Protein AF-A0A832B523-F1 (afdb_monomer_lite)

Foldseek 3Di:
DKDWAAAPPPRDIDICDPVNVVVCVVVVNPDDDNHDPVVVVVVVVVVVCVVPPNPDPPCPPQDWDWDAQPPPRDIDTDSDHDPVPDGDHHPVVVVVCVVPPDDDPVNPPPPVNDPPCVPDDPVVSVVVVVVVVVVCVVVVPDDPDDPPPPDDDDPDDDDDD

Secondary structure (DSSP, 8-state):
--EEEE-TTT--EEEE-HHHHHHHHHTT--SPPSS-HHHHHHHHHHHHHHHS--BTB----PPPEEEE-TTT--EEEESS---SSS----HHHHHHHHHHS-S-TTS-S-GGGS--TTTS-HHHHHHHHHHHHHHHHHTT------S----S---------

Structure (mmCIF, N/CA/C/O backbone):
data_AF-A0A832B523-F1
#
_entry.id   AF-A0A832B523-F1
#
loop_
_atom_site.group_PDB
_atom_site.id
_atom_site.type_symbol
_atom_site.label_atom_id
_atom_site.label_alt_id
_atom_site.label_comp_id
_atom_site.label_asym_id
_atom_site.label_entity_id
_atom_site.label_seq_id
_atom_site.pdbx_PDB_ins_code
_atom_site.Cartn_x
_atom_site.Cartn_y
_atom_site.Cartn_z
_atom_site.occupancy
_atom_site.B_iso_or_equiv
_atom_site.auth_seq_id
_atom_site.auth_comp_id
_atom_site.auth_asym_id
_atom_site.auth_atom_id
_atom_site.pdbx_PDB_model_num
ATOM 1 N N . MET A 1 1 ? -10.173 16.432 22.951 1.00 85.62 1 MET A N 1
ATOM 2 C CA . MET A 1 1 ? -11.117 15.546 23.670 1.00 85.62 1 MET A CA 1
ATOM 3 C C . MET A 1 1 ? -11.158 14.181 23.018 1.00 85.62 1 MET A C 1
ATOM 5 O O . MET A 1 1 ? -11.279 14.093 21.795 1.00 85.62 1 MET A O 1
ATOM 9 N N . ASP A 1 2 ? -11.059 13.139 23.835 1.00 92.38 2 ASP A N 1
ATOM 10 C CA . ASP A 1 2 ? -11.104 11.748 23.390 1.00 92.38 2 ASP A CA 1
ATOM 11 C C . ASP A 1 2 ? -12.523 11.351 22.975 1.00 92.38 2 ASP A C 1
ATOM 13 O O . ASP A 1 2 ? -13.509 11.835 23.534 1.00 92.38 2 ASP A O 1
ATOM 17 N N . LYS A 1 3 ? -12.632 10.479 21.971 1.00 92.81 3 LYS A N 1
ATOM 18 C CA . LYS A 1 3 ? -13.919 9.989 21.464 1.00 92.81 3 LYS A CA 1
ATOM 19 C C . LYS A 1 3 ? -13.994 8.482 21.620 1.00 92.81 3 LYS A C 1
ATOM 21 O O . LYS A 1 3 ? -13.104 7.774 21.165 1.00 92.81 3 LYS A O 1
ATOM 26 N N . THR A 1 4 ? -15.073 7.971 22.195 1.00 95.19 4 THR A N 1
ATOM 27 C CA . THR A 1 4 ? -15.314 6.525 22.249 1.00 95.19 4 THR A CA 1
ATOM 28 C C . THR A 1 4 ? -16.068 6.089 20.997 1.00 95.19 4 THR A C 1
ATOM 30 O O . THR A 1 4 ? -17.121 6.638 20.680 1.00 95.19 4 THR A O 1
ATOM 33 N N . LEU A 1 5 ? -15.525 5.111 20.273 1.00 95.44 5 LEU A N 1
ATOM 34 C CA . LEU A 1 5 ? -16.089 4.561 19.040 1.00 95.44 5 LEU A CA 1
ATOM 35 C C . LEU A 1 5 ? -16.388 3.070 19.205 1.00 95.44 5 LEU A C 1
ATOM 37 O O . LEU A 1 5 ? -15.78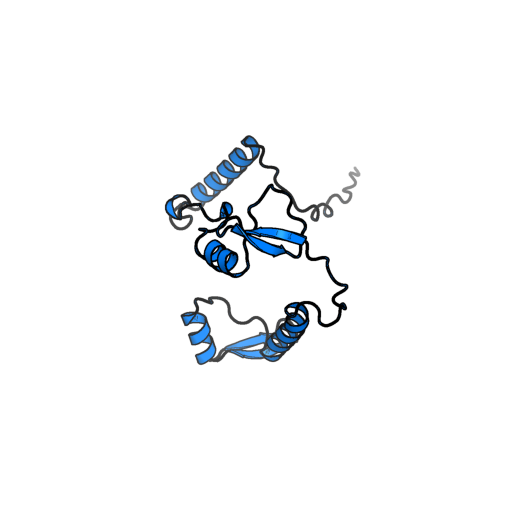4 2.390 20.032 1.00 95.44 5 LEU A O 1
ATOM 41 N N . VAL A 1 6 ? -17.296 2.547 18.382 1.00 96.81 6 VAL A N 1
ATOM 42 C CA . VAL A 1 6 ? -17.662 1.125 18.368 1.00 96.81 6 VAL A CA 1
ATOM 43 C C . VAL A 1 6 ? -17.002 0.438 17.177 1.00 96.81 6 VAL A C 1
ATOM 45 O O . VAL A 1 6 ? -17.082 0.907 16.040 1.00 96.81 6 VAL A O 1
ATOM 48 N N . CYS A 1 7 ? -16.328 -0.683 17.426 1.00 96.94 7 CYS A N 1
ATOM 49 C CA . CYS A 1 7 ? -15.705 -1.470 16.370 1.00 96.94 7 CYS A CA 1
ATOM 50 C C . CYS A 1 7 ? -16.768 -2.129 15.486 1.00 96.94 7 CYS A C 1
ATOM 52 O O . CYS A 1 7 ? -17.564 -2.931 15.967 1.00 96.94 7 CYS A O 1
ATOM 54 N N . ARG A 1 8 ? -16.708 -1.897 14.170 1.00 96.38 8 ARG A N 1
ATOM 55 C CA . ARG A 1 8 ? -17.629 -2.522 13.204 1.00 96.38 8 ARG A CA 1
ATOM 56 C C . ARG A 1 8 ? -17.499 -4.051 13.105 1.00 96.38 8 ARG A C 1
ATOM 58 O O . ARG A 1 8 ? -18.373 -4.694 12.543 1.00 96.38 8 ARG A O 1
ATOM 65 N N . GLU A 1 9 ? -16.397 -4.628 13.578 1.00 93.62 9 GLU A N 1
ATOM 66 C CA . GLU A 1 9 ? -16.105 -6.057 13.400 1.00 93.62 9 GLU A CA 1
ATOM 67 C C . GLU A 1 9 ? -16.363 -6.893 14.657 1.00 93.62 9 GLU A C 1
ATOM 69 O O . GLU A 1 9 ? -16.932 -7.970 14.551 1.00 93.62 9 GLU A O 1
ATOM 74 N N . CYS A 1 10 ? -15.987 -6.404 15.841 1.00 95.81 10 CYS A N 1
ATOM 75 C CA . CYS A 1 10 ? -16.195 -7.130 17.099 1.00 95.81 10 CYS A CA 1
ATOM 76 C C . CYS A 1 10 ? -17.206 -6.472 18.047 1.00 95.81 10 CYS A C 1
ATOM 78 O O . CYS A 1 10 ? -17.419 -6.984 19.139 1.00 95.81 10 CYS A O 1
ATOM 80 N N . GLY A 1 11 ? -17.773 -5.313 17.692 1.00 95.00 11 GLY A N 1
ATOM 81 C CA . GLY A 1 11 ? -18.723 -4.581 18.538 1.00 95.00 11 GLY A CA 1
ATOM 82 C C . GLY A 1 11 ? -18.124 -3.948 19.800 1.00 95.00 11 GLY A C 1
ATOM 83 O O . GLY A 1 11 ? -18.810 -3.197 20.483 1.00 95.00 11 GLY A O 1
ATOM 84 N N . ALA A 1 12 ? -16.848 -4.198 20.114 1.00 95.31 12 ALA A N 1
ATOM 85 C CA . ALA A 1 12 ? -16.200 -3.616 21.284 1.00 95.31 12 ALA A CA 1
ATOM 86 C C . ALA A 1 12 ? -16.038 -2.096 21.139 1.00 95.31 12 ALA A C 1
ATOM 88 O O . ALA A 1 12 ? -15.658 -1.598 20.070 1.00 95.31 12 ALA A O 1
ATOM 89 N N . SER A 1 13 ? -16.265 -1.372 22.233 1.00 95.81 13 SER A N 1
ATOM 90 C CA . SER A 1 13 ? -15.919 0.040 22.336 1.00 95.81 13 SER A CA 1
ATOM 91 C C . SER A 1 13 ? -14.401 0.213 22.431 1.00 95.81 13 SER A C 1
ATOM 93 O O . SER A 1 13 ? -13.686 -0.600 23.022 1.00 95.81 13 SER A O 1
ATOM 95 N N . PHE A 1 14 ? -13.881 1.261 21.804 1.00 95.88 14 PHE A N 1
ATOM 96 C CA . PHE A 1 14 ? -12.476 1.640 21.893 1.00 95.88 14 PHE A CA 1
ATOM 97 C C . PHE A 1 14 ? -12.339 3.162 21.883 1.00 95.88 14 PHE A C 1
ATOM 99 O O . PHE A 1 14 ? -13.196 3.872 21.358 1.00 95.88 14 PHE A O 1
ATOM 106 N N . VAL A 1 15 ? -11.258 3.658 22.479 1.00 96.31 15 VAL A N 1
ATOM 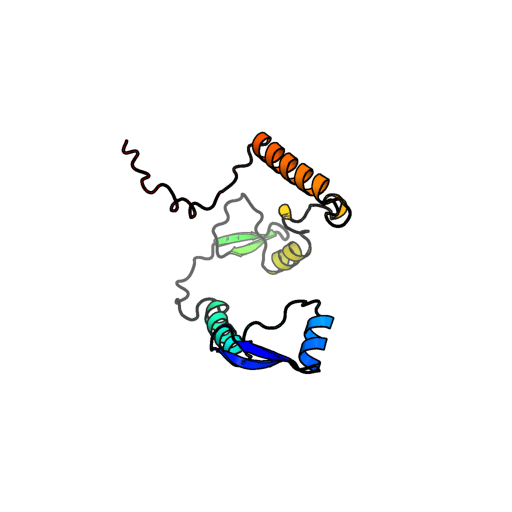107 C CA . VAL A 1 15 ? -10.997 5.094 22.599 1.00 96.31 15 VAL A CA 1
ATOM 108 C C . VAL A 1 15 ? -10.183 5.560 21.398 1.00 96.31 15 VAL A C 1
ATOM 110 O O . VAL A 1 15 ? -9.163 4.960 21.072 1.00 96.31 15 VAL A O 1
ATOM 113 N N . PHE A 1 16 ? -10.654 6.621 20.753 1.00 95.50 16 PHE A N 1
ATOM 114 C CA . PHE A 1 16 ? -9.948 7.400 19.747 1.00 95.50 16 PHE A CA 1
ATOM 115 C C . PHE A 1 16 ? -9.418 8.662 20.427 1.00 95.50 16 PHE A C 1
ATOM 117 O O . PHE A 1 16 ? -10.147 9.646 20.617 1.00 95.50 16 PHE A O 1
ATOM 124 N N . THR A 1 17 ? -8.168 8.586 20.877 1.00 96.38 17 THR A N 1
ATOM 125 C CA . THR A 1 17 ? -7.574 9.625 21.726 1.00 96.38 17 THR A CA 1
ATOM 126 C C . THR A 1 17 ? -7.332 10.913 20.946 1.00 96.38 17 THR A C 1
ATOM 128 O O . THR A 1 17 ? -7.304 10.926 19.712 1.00 96.38 17 THR A O 1
ATOM 131 N N . GLN A 1 18 ? -7.145 12.023 21.652 1.00 94.38 18 GLN A N 1
ATOM 132 C CA . GLN A 1 18 ? -6.805 13.303 21.043 1.00 94.38 18 GLN A CA 1
ATOM 133 C C . GLN A 1 18 ? -5.516 13.219 20.206 1.00 94.38 18 GLN A C 1
ATOM 135 O O . GLN A 1 18 ? -5.499 13.711 19.081 1.00 94.38 18 GLN A O 1
ATOM 140 N N . GLY A 1 19 ? -4.484 12.519 20.689 1.00 94.00 19 GLY A N 1
ATOM 141 C CA . GLY A 1 19 ? -3.246 12.327 19.925 1.00 94.00 19 GLY A CA 1
ATOM 142 C C . GLY A 1 19 ? -3.453 11.526 18.632 1.00 94.00 19 GLY A C 1
ATOM 143 O O . GLY A 1 19 ? -2.874 11.848 17.595 1.00 94.00 19 GLY A O 1
ATOM 144 N N . GLU A 1 20 ? -4.332 10.516 18.640 1.00 93.56 20 GLU A N 1
ATOM 145 C CA . GLU A 1 20 ? -4.694 9.803 17.408 1.00 93.56 20 GLU A CA 1
ATOM 146 C C . GLU A 1 20 ? -5.510 10.688 16.451 1.00 93.56 20 GLU A C 1
ATOM 148 O O . GLU A 1 20 ? -5.342 10.591 15.235 1.00 93.56 20 GLU A O 1
ATOM 153 N N . GLN A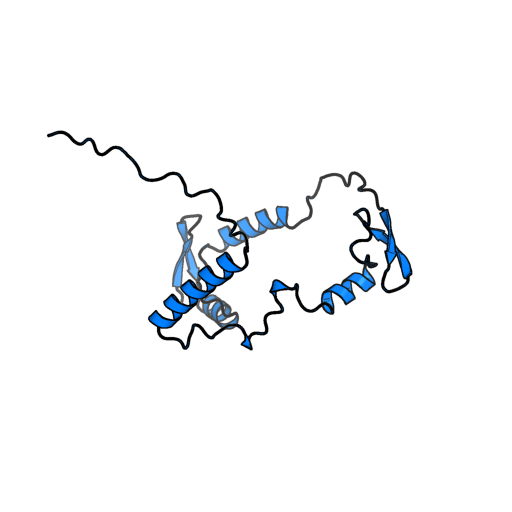 1 21 ? -6.365 11.573 16.968 1.00 93.38 21 GLN A N 1
ATOM 154 C CA . GLN A 1 21 ? -7.112 12.536 16.152 1.00 93.38 21 GLN A CA 1
ATOM 155 C C . GLN A 1 21 ? -6.179 13.530 15.450 1.00 93.38 21 GLN A C 1
ATOM 157 O O . GLN A 1 21 ? -6.319 13.745 14.246 1.00 93.38 21 GLN A O 1
ATOM 162 N N . GLU A 1 22 ? -5.194 14.077 16.163 1.00 93.50 22 GLU A N 1
ATOM 163 C CA . GLU A 1 22 ? -4.168 14.973 15.607 1.00 93.50 22 GLU A CA 1
ATOM 164 C C . GLU A 1 22 ? -3.308 14.257 14.549 1.00 93.50 22 GLU A C 1
ATOM 166 O O . GLU A 1 22 ? -3.026 14.803 13.476 1.00 93.50 22 GLU A O 1
ATOM 171 N N . PHE A 1 23 ? -2.968 12.985 14.783 1.00 94.00 23 PHE A N 1
ATOM 172 C CA . PHE A 1 23 ? -2.286 12.158 13.786 1.00 94.00 23 PHE A CA 1
ATOM 173 C C . PHE A 1 23 ? -3.122 11.975 12.510 1.00 94.00 23 PHE A C 1
ATOM 175 O O . PHE A 1 23 ? -2.599 12.098 11.402 1.00 94.00 23 PHE A O 1
ATOM 182 N N . TYR A 1 24 ? -4.424 11.708 12.640 1.00 93.81 24 TYR A N 1
ATOM 183 C CA . TYR A 1 24 ? -5.314 11.572 11.484 1.00 93.81 24 TYR A CA 1
ATOM 184 C C . TYR A 1 24 ? -5.432 12.896 10.721 1.00 93.81 24 TYR A C 1
ATOM 186 O O . TYR A 1 24 ? -5.309 12.901 9.497 1.00 93.81 24 TYR A O 1
ATOM 194 N N . GLN A 1 25 ? -5.570 14.019 11.429 1.00 93.12 25 GLN A N 1
ATOM 195 C CA . GLN A 1 25 ? -5.646 15.350 10.821 1.00 93.12 25 GLN A CA 1
ATOM 196 C C . GLN A 1 25 ? -4.362 15.722 10.069 1.00 93.12 25 GLN A C 1
ATOM 198 O O . GLN A 1 25 ? -4.436 16.101 8.902 1.00 93.12 25 GLN A O 1
ATOM 203 N N . SER A 1 26 ? -3.186 15.541 10.680 1.00 93.38 26 SER A N 1
ATOM 204 C CA . SER A 1 26 ? -1.891 15.853 10.043 1.00 93.38 26 SER A CA 1
ATOM 205 C C . SER A 1 26 ? -1.605 15.014 8.793 1.00 93.38 26 SER A C 1
ATOM 207 O O . SER A 1 26 ? -0.881 15.443 7.897 1.00 93.38 26 SER A O 1
ATOM 209 N N . ARG A 1 27 ? -2.198 13.819 8.698 1.00 93.75 27 ARG A N 1
ATOM 210 C CA . ARG A 1 27 ? -2.108 12.938 7.527 1.00 93.75 27 ARG A CA 1
ATOM 211 C C . ARG A 1 27 ? -3.217 13.177 6.497 1.00 93.75 27 ARG A C 1
ATOM 213 O O . ARG A 1 27 ? -3.234 12.491 5.477 1.00 93.75 27 ARG A O 1
ATOM 220 N N . GLY A 1 28 ? -4.139 14.108 6.751 1.00 92.69 28 GLY A N 1
ATOM 221 C CA . GLY A 1 28 ? -5.298 14.370 5.894 1.00 92.69 28 GLY A CA 1
ATOM 222 C C . GLY A 1 28 ? -6.357 13.258 5.919 1.00 92.69 28 GLY A C 1
ATOM 223 O O . GLY A 1 28 ? -7.152 13.138 4.987 1.00 92.69 28 GLY A O 1
ATOM 224 N N . LEU A 1 29 ? -6.380 12.417 6.959 1.00 92.00 29 LEU A N 1
ATOM 225 C CA . LEU A 1 29 ? -7.393 11.378 7.146 1.00 92.00 29 LEU A CA 1
ATOM 226 C C . LEU A 1 29 ? -8.618 11.979 7.844 1.00 92.00 29 LEU A C 1
ATOM 228 O O . LEU A 1 29 ? -8.687 12.053 9.067 1.00 92.00 29 LEU A O 1
ATOM 232 N N . ALA A 1 30 ? -9.617 12.364 7.049 1.00 87.44 30 ALA A N 1
ATOM 233 C CA . ALA A 1 30 ? -10.878 12.915 7.554 1.00 87.44 30 ALA A CA 1
ATOM 234 C C . ALA A 1 30 ? -11.765 11.877 8.273 1.00 87.44 30 ALA A C 1
ATOM 236 O O . ALA A 1 30 ? -12.616 12.234 9.084 1.00 87.44 30 ALA A O 1
ATOM 237 N N . ASN A 1 31 ? -11.577 10.586 7.979 1.00 91.81 31 ASN A N 1
ATOM 238 C CA . ASN A 1 31 ? -12.436 9.521 8.488 1.00 91.81 31 ASN A CA 1
ATOM 239 C C . ASN A 1 31 ? -11.842 8.878 9.750 1.00 91.81 31 ASN A C 1
ATOM 241 O O . ASN A 1 31 ? -10.701 8.410 9.698 1.00 91.81 31 ASN A O 1
ATOM 245 N N . PRO A 1 32 ? -12.604 8.773 10.854 1.00 90.75 32 PRO A N 1
ATOM 246 C CA . PRO A 1 32 ? -12.143 8.089 12.053 1.00 90.75 32 PRO A CA 1
ATOM 247 C C . PRO A 1 32 ? -11.981 6.577 11.811 1.00 90.75 32 PRO A C 1
ATOM 249 O O . PRO A 1 32 ? -12.607 6.008 10.907 1.00 90.75 32 PRO A O 1
ATOM 252 N N . PRO A 1 33 ? -11.164 5.888 12.626 1.00 93.75 33 PRO A N 1
ATOM 253 C CA . PRO A 1 33 ? -11.016 4.443 12.527 1.00 93.75 33 PRO A CA 1
ATOM 254 C C . PRO A 1 33 ? -12.364 3.739 12.736 1.00 93.75 33 PRO A C 1
ATOM 256 O O . PRO A 1 33 ? -13.047 3.952 13.729 1.00 93.75 33 PRO A O 1
ATOM 259 N N . SER A 1 34 ? -12.727 2.841 11.818 1.00 94.75 34 SER A N 1
ATOM 260 C CA . SER A 1 34 ? -13.953 2.027 11.917 1.00 94.75 34 SER A CA 1
ATOM 261 C C . SER A 1 34 ? -13.769 0.726 12.709 1.00 94.75 34 SER A C 1
ATOM 263 O O . SER A 1 34 ? -14.728 -0.007 12.959 1.00 94.75 34 SER A O 1
ATOM 265 N N . ARG A 1 35 ? -12.524 0.395 13.069 1.00 95.94 35 ARG A N 1
ATOM 266 C CA . ARG A 1 35 ? -12.140 -0.858 13.729 1.00 95.94 35 ARG A CA 1
ATOM 267 C C . ARG A 1 35 ? -11.188 -0.583 14.882 1.00 95.94 35 ARG A C 1
ATOM 269 O O . ARG A 1 35 ? -10.268 0.229 14.752 1.00 95.94 35 ARG A O 1
ATOM 276 N N . CYS A 1 36 ? -11.358 -1.330 15.968 1.00 96.12 36 CYS A N 1
ATOM 277 C CA . CYS A 1 36 ? -10.477 -1.238 17.123 1.00 96.12 36 CYS A CA 1
ATOM 278 C C . CYS A 1 36 ? -9.042 -1.695 16.777 1.00 96.12 36 CYS A C 1
ATOM 280 O O . CYS A 1 36 ? -8.834 -2.418 15.791 1.00 96.12 36 CYS A O 1
ATOM 282 N N . PRO A 1 37 ? -8.033 -1.309 17.581 1.00 93.50 37 PRO A N 1
ATOM 283 C CA . PRO A 1 37 ? -6.637 -1.690 17.354 1.00 93.50 37 PRO A CA 1
ATOM 284 C C . PRO A 1 37 ? -6.422 -3.202 17.193 1.00 93.50 37 PRO A C 1
ATOM 286 O O . PRO A 1 37 ? -5.670 -3.617 16.314 1.00 93.50 37 PRO A O 1
ATOM 289 N N . LYS A 1 38 ? -7.143 -4.030 17.964 1.00 95.06 38 LYS A N 1
ATOM 290 C CA . LYS A 1 38 ? -7.063 -5.500 17.884 1.00 95.06 38 LYS A CA 1
ATOM 291 C C . LYS A 1 38 ? -7.507 -6.027 16.516 1.00 95.06 38 LYS A C 1
ATOM 293 O O . LYS A 1 38 ? -6.765 -6.762 15.875 1.00 95.06 38 LYS A O 1
ATOM 298 N N . CYS A 1 39 ? -8.674 -5.600 16.033 1.00 95.69 39 CYS A N 1
ATOM 299 C CA . CYS A 1 39 ? -9.193 -5.984 14.717 1.00 95.69 39 CYS A CA 1
ATOM 300 C C . CYS A 1 39 ? -8.313 -5.465 13.569 1.00 95.69 39 CYS A C 1
ATOM 302 O O . CYS A 1 39 ? -8.081 -6.176 12.591 1.00 95.69 39 CYS A O 1
ATOM 304 N N . ARG A 1 40 ? -7.763 -4.246 13.696 1.00 92.62 40 ARG A N 1
ATOM 305 C CA . ARG A 1 40 ? -6.781 -3.712 12.735 1.00 92.62 40 ARG A CA 1
ATOM 306 C C . ARG A 1 40 ? -5.512 -4.571 12.691 1.00 92.62 40 ARG A C 1
ATOM 308 O O . ARG A 1 40 ? -5.059 -4.916 11.601 1.00 92.62 40 ARG A O 1
ATOM 315 N N . ALA A 1 41 ? -4.969 -4.947 13.851 1.00 90.88 41 ALA A N 1
ATOM 316 C CA . ALA A 1 41 ? -3.776 -5.786 13.954 1.00 90.88 41 ALA A CA 1
ATOM 317 C C . ALA A 1 41 ? -4.012 -7.204 13.410 1.00 90.88 41 ALA A C 1
ATOM 319 O O . ALA A 1 41 ? -3.220 -7.676 12.597 1.00 90.88 41 ALA A O 1
ATOM 320 N N . ALA A 1 42 ? -5.127 -7.845 13.774 1.00 90.44 42 ALA A N 1
ATOM 321 C CA . ALA A 1 42 ? -5.499 -9.170 13.274 1.00 90.44 42 ALA A CA 1
ATOM 322 C C . ALA A 1 42 ? -5.630 -9.181 11.744 1.00 90.44 42 ALA A C 1
ATOM 324 O O . ALA A 1 42 ? -5.097 -10.063 11.074 1.00 90.44 42 ALA A O 1
ATOM 325 N N . ARG A 1 43 ? -6.261 -8.151 11.169 1.00 89.06 43 ARG A N 1
ATOM 326 C CA . ARG A 1 43 ? -6.393 -8.032 9.715 1.00 89.06 43 ARG A CA 1
ATOM 327 C C . ARG A 1 43 ? -5.064 -7.753 9.027 1.00 89.06 43 ARG A C 1
ATOM 329 O O . ARG A 1 43 ? -4.807 -8.321 7.970 1.00 89.06 43 ARG A O 1
ATOM 336 N N . ARG A 1 44 ? -4.198 -6.931 9.630 1.00 85.62 44 ARG A N 1
ATOM 337 C CA . ARG A 1 44 ? -2.827 -6.745 9.139 1.00 85.62 44 ARG A CA 1
ATOM 338 C C . ARG A 1 44 ? -2.054 -8.063 9.170 1.00 85.62 44 ARG A C 1
ATOM 340 O O . ARG A 1 44 ? -1.343 -8.324 8.215 1.00 85.62 44 ARG A O 1
ATOM 347 N N . ALA A 1 45 ? -2.207 -8.893 10.202 1.00 82.81 45 ALA A N 1
ATOM 348 C CA . ALA A 1 45 ? -1.556 -10.203 10.285 1.00 82.81 45 ALA A CA 1
ATOM 349 C C . ALA A 1 45 ? -2.079 -11.181 9.216 1.00 82.81 45 ALA A C 1
ATOM 351 O O . ALA A 1 45 ? -1.287 -11.805 8.515 1.00 82.81 45 ALA A O 1
ATOM 352 N N . GLN A 1 46 ? -3.399 -11.239 9.011 1.00 80.00 46 GLN A N 1
ATOM 353 C CA . GLN A 1 46 ? -4.016 -12.021 7.930 1.00 80.00 46 GLN A CA 1
ATOM 354 C C . GLN A 1 46 ? -3.536 -11.560 6.545 1.00 80.00 46 GLN A C 1
ATOM 356 O O . GLN A 1 46 ? -3.238 -12.376 5.678 1.00 80.00 46 GLN A O 1
ATOM 361 N N . GLN A 1 47 ? -3.423 -10.245 6.339 1.00 72.19 47 GLN A N 1
ATOM 362 C CA . GLN A 1 47 ? -2.932 -9.663 5.090 1.00 72.19 47 GLN A CA 1
ATOM 363 C C . GLN A 1 47 ? -1.417 -9.785 4.936 1.00 72.19 47 GLN A C 1
ATOM 365 O O . GLN A 1 47 ? -0.951 -9.921 3.816 1.00 72.19 47 GLN A O 1
ATOM 370 N N . ALA A 1 48 ? -0.638 -9.784 6.016 1.00 61.50 48 ALA A N 1
ATOM 371 C CA . ALA A 1 48 ? 0.798 -10.047 5.976 1.00 61.50 48 ALA A CA 1
ATOM 372 C C . ALA A 1 48 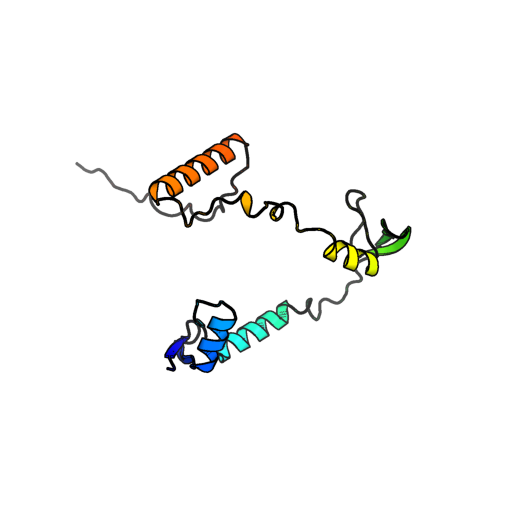? 1.092 -11.491 5.531 1.00 61.50 48 ALA A C 1
ATOM 374 O O . ALA A 1 48 ? 2.076 -11.717 4.829 1.00 61.50 48 ALA A O 1
ATOM 375 N N . GLY A 1 49 ? 0.190 -12.438 5.816 1.00 53.69 49 GLY A N 1
ATOM 376 C CA . GLY A 1 49 ? 0.211 -13.777 5.215 1.00 53.69 49 GLY A CA 1
ATOM 377 C C . GLY A 1 49 ? -0.102 -13.807 3.709 1.00 53.69 49 GLY A C 1
ATOM 378 O O . GLY A 1 49 ? 0.225 -14.784 3.048 1.00 53.69 49 GLY A O 1
ATOM 379 N N . ALA A 1 50 ? -0.687 -12.736 3.157 1.00 53.84 50 ALA A N 1
ATOM 380 C CA . ALA A 1 50 ? -0.994 -12.581 1.728 1.00 53.84 50 ALA A CA 1
ATOM 381 C C . ALA A 1 50 ? -0.068 -11.587 0.989 1.00 53.84 50 ALA A C 1
ATOM 383 O O . ALA A 1 50 ? 0.006 -11.606 -0.237 1.00 53.84 50 ALA A O 1
ATOM 384 N N . ALA A 1 51 ? 0.619 -10.703 1.721 1.00 49.41 51 ALA A N 1
ATOM 385 C CA . ALA A 1 51 ? 1.612 -9.750 1.220 1.00 49.41 51 ALA A CA 1
ATOM 386 C C . ALA A 1 51 ? 3.038 -10.325 1.243 1.00 49.41 51 ALA A C 1
ATOM 388 O O . ALA A 1 51 ? 3.938 -9.776 0.610 1.00 49.41 51 ALA A O 1
ATOM 389 N N . THR A 1 52 ? 3.237 -11.451 1.932 1.00 50.66 52 THR A N 1
ATOM 390 C CA . THR A 1 52 ? 4.341 -12.360 1.625 1.00 50.66 52 THR A CA 1
ATOM 391 C C . THR A 1 52 ? 3.967 -13.064 0.314 1.00 50.66 52 THR A C 1
ATOM 393 O O . THR A 1 52 ? 2.862 -13.614 0.254 1.00 50.66 52 THR A O 1
ATOM 396 N N . PRO A 1 53 ? 4.803 -13.073 -0.749 1.00 53.09 53 PRO A N 1
ATOM 397 C CA . PRO A 1 53 ? 4.607 -14.061 -1.813 1.00 53.09 53 PRO A CA 1
ATOM 398 C C . PRO A 1 53 ? 4.462 -15.421 -1.121 1.00 53.09 53 PRO A C 1
ATOM 400 O O . PRO A 1 53 ? 5.211 -15.657 -0.175 1.00 53.09 53 PRO A O 1
ATOM 403 N N . PRO A 1 54 ? 3.475 -16.256 -1.486 1.00 48.22 54 PRO A N 1
ATOM 404 C CA . PRO A 1 54 ? 3.054 -17.392 -0.673 1.00 48.22 54 PRO A CA 1
ATOM 405 C C . PRO A 1 54 ? 4.269 -18.164 -0.166 1.00 48.22 54 PRO A C 1
ATOM 407 O O . PRO A 1 54 ? 5.013 -18.746 -0.957 1.00 48.22 54 PRO A O 1
ATOM 410 N N . ALA A 1 55 ? 4.486 -18.123 1.150 1.00 56.44 55 ALA A N 1
ATOM 411 C CA . ALA A 1 55 ? 5.464 -18.970 1.801 1.00 56.44 55 ALA A CA 1
ATOM 412 C C . ALA A 1 55 ? 4.982 -20.410 1.599 1.00 56.44 55 ALA A C 1
ATOM 414 O O . ALA A 1 55 ? 4.029 -20.845 2.239 1.00 56.44 55 ALA A O 1
ATOM 415 N N . GLY A 1 56 ? 5.588 -21.115 0.643 1.00 51.44 56 GLY A N 1
ATOM 416 C CA . GLY A 1 56 ? 5.333 -22.538 0.441 1.00 51.44 56 GLY A CA 1
ATOM 417 C C . GLY A 1 56 ? 4.343 -22.911 -0.663 1.00 51.44 56 GLY A C 1
ATOM 418 O O . GLY A 1 56 ? 3.644 -23.909 -0.529 1.00 51.44 56 GLY A O 1
ATOM 419 N N . ARG A 1 57 ? 4.358 -22.235 -1.819 1.00 49.88 57 ARG A N 1
ATOM 420 C CA . ARG A 1 57 ? 4.528 -23.074 -3.018 1.00 49.88 57 ARG A CA 1
ATOM 421 C C . ARG A 1 57 ? 6.031 -23.316 -3.123 1.00 49.88 57 ARG A C 1
ATOM 423 O O . ARG A 1 57 ? 6.758 -22.320 -3.059 1.00 49.88 57 ARG A O 1
ATOM 430 N N . PRO A 1 58 ? 6.526 -24.566 -3.238 1.00 50.28 58 PRO A N 1
ATOM 431 C CA . PRO A 1 58 ? 7.901 -24.741 -3.676 1.00 50.28 58 PRO A CA 1
ATOM 432 C C . PRO A 1 58 ? 8.059 -23.863 -4.913 1.00 50.28 58 PRO A C 1
ATOM 434 O O . PRO A 1 58 ? 7.126 -23.756 -5.717 1.00 50.28 58 PRO A O 1
ATOM 437 N N . ALA A 1 59 ? 9.183 -23.163 -5.018 1.00 56.03 59 ALA A N 1
ATOM 438 C CA . ALA A 1 59 ? 9.591 -22.580 -6.277 1.00 56.03 59 ALA A CA 1
ATOM 439 C C . ALA A 1 59 ? 9.795 -23.753 -7.243 1.00 56.03 59 ALA A C 1
ATOM 441 O O . ALA A 1 59 ? 10.917 -24.175 -7.489 1.00 56.03 59 ALA A O 1
ATOM 442 N N . GLU A 1 60 ? 8.700 -24.339 -7.727 1.00 60.06 60 GLU A N 1
ATOM 443 C CA . GLU A 1 60 ? 8.678 -25.118 -8.939 1.00 60.06 60 GLU A CA 1
ATOM 444 C C . GLU A 1 60 ? 9.308 -24.173 -9.940 1.00 60.06 60 GLU A C 1
ATOM 446 O O . GLU A 1 60 ? 8.802 -23.068 -10.165 1.00 60.06 60 GLU A O 1
ATOM 451 N N . SER A 1 61 ? 10.533 -24.518 -10.312 1.00 64.50 61 SER A N 1
ATOM 452 C CA . SER A 1 61 ? 11.515 -23.650 -10.932 1.00 64.50 61 SER A CA 1
ATOM 453 C C . SER A 1 61 ? 10.889 -22.999 -12.154 1.00 64.50 61 SER A C 1
ATOM 455 O O . SER A 1 61 ? 10.886 -23.585 -13.236 1.00 64.50 61 SER A O 1
ATOM 457 N N . ARG A 1 62 ? 10.298 -21.809 -11.977 1.00 74.50 62 ARG A N 1
ATOM 458 C CA . ARG A 1 62 ? 9.708 -21.074 -13.091 1.00 74.50 62 ARG A CA 1
ATOM 459 C C . ARG A 1 62 ? 10.865 -20.850 -14.060 1.00 74.50 62 ARG A C 1
ATOM 461 O O . ARG A 1 62 ? 11.868 -20.274 -13.630 1.00 74.50 62 ARG A O 1
ATOM 468 N N . PRO A 1 63 ? 10.774 -21.342 -15.306 1.00 84.00 63 PRO A N 1
ATOM 469 C CA . PRO A 1 63 ? 11.885 -21.253 -16.234 1.00 84.00 63 PRO A CA 1
ATOM 470 C C . PRO A 1 63 ? 12.252 -19.782 -16.419 1.00 84.00 63 PRO A C 1
ATOM 472 O O . PRO A 1 63 ? 11.393 -18.937 -16.683 1.00 84.00 63 PRO A O 1
ATOM 475 N N . MET A 1 64 ? 13.532 -19.487 -16.212 1.00 91.69 64 MET A N 1
ATOM 476 C CA . MET A 1 64 ? 14.112 -18.191 -16.517 1.00 91.69 64 MET A CA 1
ATOM 477 C C . MET A 1 64 ? 14.389 -18.144 -18.015 1.00 91.69 64 MET A C 1
ATOM 479 O O . MET A 1 64 ? 15.083 -19.007 -18.549 1.00 91.69 64 MET A O 1
ATOM 483 N N . TYR A 1 65 ? 13.850 -17.138 -18.692 1.00 92.50 65 TYR A N 1
ATOM 484 C CA . TYR 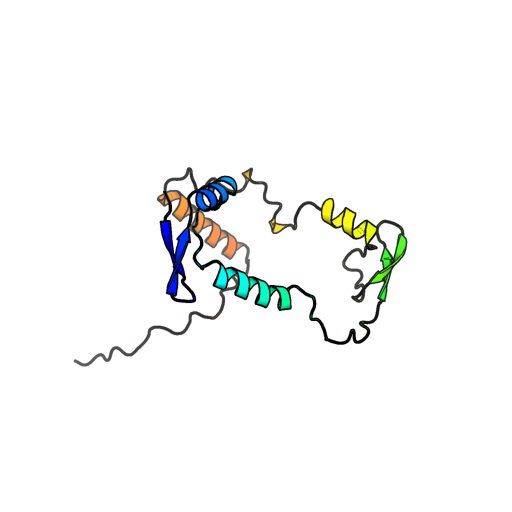A 1 65 ? 14.063 -16.953 -20.122 1.00 92.50 65 TYR A CA 1
ATOM 485 C C . TYR A 1 65 ? 15.211 -15.965 -20.347 1.00 92.50 65 TYR A C 1
ATOM 487 O O . TYR A 1 65 ? 15.225 -14.911 -19.699 1.00 92.50 65 TYR A O 1
ATOM 495 N N . PRO A 1 66 ? 16.165 -16.265 -21.248 1.00 94.38 66 PRO A N 1
ATOM 496 C CA . PRO A 1 66 ? 17.194 -15.311 -21.629 1.00 94.38 66 PRO A CA 1
ATOM 497 C C . PRO A 1 66 ? 16.570 -14.160 -22.426 1.00 94.38 66 PRO A C 1
ATOM 499 O O . PRO A 1 66 ? 15.717 -14.366 -23.290 1.00 94.38 66 PRO A O 1
ATOM 502 N N . ALA A 1 67 ? 17.003 -12.939 -22.138 1.00 94.62 67 ALA A N 1
ATOM 503 C CA . ALA A 1 67 ? 16.613 -11.736 -22.857 1.00 94.62 67 ALA A CA 1
ATOM 504 C C . ALA A 1 67 ? 17.773 -10.735 -22.877 1.00 94.62 67 ALA A C 1
ATOM 506 O O . ALA A 1 67 ? 18.618 -10.728 -21.984 1.00 94.62 67 ALA A O 1
ATOM 507 N N . THR A 1 68 ? 17.793 -9.848 -23.866 1.00 96.00 68 THR A N 1
ATOM 508 C CA . THR A 1 68 ? 18.765 -8.751 -23.938 1.00 96.00 68 THR A CA 1
ATOM 509 C C . THR A 1 68 ? 18.138 -7.484 -23.368 1.00 96.00 68 THR A C 1
ATOM 511 O O . THR A 1 68 ? 17.029 -7.113 -23.754 1.00 96.00 68 THR A O 1
ATOM 514 N N . CYS A 1 69 ? 18.823 -6.809 -22.441 1.00 95.38 69 CYS A N 1
ATOM 515 C CA . CYS A 1 69 ? 18.342 -5.541 -21.894 1.00 95.38 69 CYS A CA 1
ATOM 516 C C . CYS A 1 69 ? 18.292 -4.463 -22.989 1.00 95.38 69 CYS A C 1
ATOM 518 O O . CYS A 1 69 ? 19.324 -4.119 -23.560 1.00 95.38 69 CYS A O 1
ATOM 520 N N . ALA A 1 70 ? 17.125 -3.862 -23.221 1.00 95.12 70 ALA A N 1
ATOM 521 C CA . ALA A 1 70 ? 16.918 -2.842 -24.251 1.00 95.12 70 ALA A CA 1
ATOM 522 C C . ALA A 1 70 ? 17.689 -1.531 -23.998 1.00 95.12 70 ALA A C 1
ATOM 524 O O . ALA A 1 70 ? 17.879 -0.745 -24.918 1.00 95.12 70 ALA A O 1
ATOM 525 N N . ARG A 1 71 ? 18.131 -1.285 -22.756 1.00 93.38 71 ARG A N 1
ATOM 526 C CA . ARG A 1 71 ? 18.857 -0.062 -22.382 1.00 93.38 71 ARG A CA 1
ATOM 527 C C . ARG A 1 71 ? 20.375 -0.217 -22.413 1.00 93.38 71 ARG A C 1
ATOM 529 O O . ARG A 1 71 ? 21.059 0.659 -22.921 1.00 93.38 71 ARG A O 1
ATOM 536 N N . CYS A 1 72 ? 20.905 -1.281 -21.811 1.00 95.44 72 CYS A N 1
ATOM 537 C CA . CYS A 1 72 ? 22.353 -1.472 -21.663 1.00 95.44 72 CYS A CA 1
ATOM 538 C C . CYS A 1 72 ? 22.926 -2.609 -22.520 1.00 95.44 72 CYS A C 1
ATOM 540 O O . CYS A 1 72 ? 24.132 -2.834 -22.487 1.00 95.44 72 CYS A O 1
ATOM 542 N N . GLY A 1 73 ? 22.087 -3.362 -23.238 1.00 94.12 73 GLY A N 1
ATOM 543 C CA . GLY A 1 73 ? 22.512 -4.447 -24.128 1.00 94.12 73 GLY A CA 1
ATOM 544 C C . GLY A 1 73 ? 23.007 -5.720 -23.433 1.00 94.12 73 GLY A C 1
ATOM 545 O O . GLY A 1 73 ? 23.348 -6.682 -24.110 1.00 94.12 73 GLY A O 1
ATOM 546 N N . GLN A 1 74 ? 23.049 -5.764 -22.099 1.00 95.25 74 GLN A N 1
ATOM 547 C CA . GLN A 1 74 ? 23.551 -6.931 -21.368 1.00 95.25 74 GLN A CA 1
ATOM 548 C C . GLN A 1 74 ? 22.548 -8.100 -21.379 1.00 95.25 74 GLN A C 1
ATOM 550 O O . GLN A 1 74 ? 21.333 -7.854 -21.308 1.00 95.25 74 GLN A O 1
ATOM 555 N N . PRO A 1 75 ? 23.025 -9.361 -21.413 1.00 95.00 75 PRO A N 1
ATOM 556 C CA . PRO A 1 75 ? 22.168 -10.530 -21.270 1.00 95.00 75 PRO A CA 1
ATOM 557 C C . PRO A 1 75 ? 21.586 -10.583 -19.853 1.00 95.00 75 PRO A C 1
ATOM 559 O O . PRO A 1 75 ? 22.285 -10.406 -18.856 1.00 95.00 75 PRO A O 1
ATOM 562 N N . THR A 1 76 ? 20.282 -10.812 -19.750 1.00 94.25 76 THR A N 1
ATOM 563 C CA . THR A 1 76 ? 19.555 -10.897 -18.485 1.00 94.25 76 THR A CA 1
ATOM 564 C C . THR A 1 76 ? 18.548 -12.043 -18.519 1.00 94.25 76 THR A C 1
ATOM 566 O O . THR A 1 76 ? 18.220 -12.573 -19.579 1.00 94.25 76 THR A O 1
ATOM 569 N N . GLN A 1 77 ? 18.079 -12.451 -17.345 1.00 93.69 77 GLN A N 1
ATOM 570 C CA . GLN A 1 77 ? 17.106 -13.524 -17.190 1.00 93.69 77 GLN A CA 1
ATOM 571 C C . GLN A 1 77 ? 15.809 -12.963 -16.619 1.00 93.69 77 GLN A C 1
ATOM 573 O O . GLN A 1 77 ? 15.829 -12.204 -15.648 1.00 93.69 77 GLN A O 1
ATOM 578 N N . VAL A 1 78 ? 14.683 -13.336 -17.225 1.00 91.56 78 VAL A N 1
ATOM 579 C CA . VAL A 1 78 ? 13.353 -12.859 -16.830 1.00 91.56 78 VAL A CA 1
ATOM 580 C C . VAL A 1 78 ? 12.384 -14.017 -16.565 1.00 91.56 78 VAL A C 1
ATOM 582 O O . VAL A 1 78 ? 12.448 -15.043 -17.242 1.00 91.56 78 VAL A O 1
ATOM 585 N N . PRO A 1 79 ? 11.437 -13.868 -15.616 1.00 89.50 79 PRO A N 1
ATOM 586 C CA . PRO A 1 79 ? 10.503 -14.932 -15.227 1.00 89.50 79 PRO A CA 1
ATOM 587 C C . PRO A 1 79 ? 9.304 -15.083 -16.184 1.00 89.50 79 PRO A C 1
ATOM 589 O O . PRO A 1 79 ? 8.313 -15.739 -15.855 1.00 89.50 79 PRO A O 1
ATOM 592 N N . PHE A 1 80 ? 9.341 -14.408 -17.333 1.00 89.06 80 PHE A N 1
ATOM 593 C CA . PHE A 1 80 ? 8.321 -14.442 -18.374 1.00 89.06 80 PHE A CA 1
ATOM 594 C C . PHE A 1 80 ? 9.002 -14.537 -19.735 1.00 89.06 80 PHE A C 1
ATOM 596 O O . PHE A 1 80 ? 10.068 -13.965 -19.936 1.00 89.06 80 PHE A O 1
ATOM 603 N N . GLN A 1 81 ? 8.375 -15.225 -20.683 1.00 92.38 81 GLN A N 1
ATOM 604 C CA . GLN A 1 81 ? 8.906 -15.312 -22.035 1.00 92.38 81 GLN A CA 1
ATOM 605 C C . GLN A 1 81 ? 8.768 -13.946 -22.736 1.00 92.38 81 GLN A C 1
ATOM 607 O O . GLN A 1 81 ? 7.647 -13.424 -22.817 1.00 92.38 81 GLN A O 1
ATOM 612 N N . PRO A 1 82 ? 9.866 -13.334 -23.215 1.00 91.06 82 PRO A N 1
ATOM 613 C CA . PRO A 1 82 ? 9.805 -12.059 -23.920 1.00 91.06 82 PRO A CA 1
ATOM 614 C C . PRO A 1 82 ? 9.101 -12.240 -25.270 1.00 91.06 82 PRO A C 1
ATOM 616 O O . PRO A 1 82 ? 9.486 -13.086 -26.068 1.00 91.06 82 PRO A O 1
ATOM 619 N N . ARG A 1 83 ? 8.054 -11.446 -25.519 1.00 90.12 83 ARG A N 1
ATOM 620 C CA . ARG A 1 83 ? 7.239 -11.524 -26.749 1.00 90.12 83 ARG A CA 1
ATOM 621 C C . ARG A 1 83 ? 7.675 -10.557 -27.856 1.00 90.12 83 ARG A C 1
ATOM 623 O O . ARG A 1 83 ? 7.126 -10.607 -28.942 1.00 90.12 83 ARG A O 1
ATOM 630 N N . GLY A 1 84 ? 8.637 -9.673 -27.586 1.00 85.94 84 GLY A N 1
ATOM 631 C CA . GLY A 1 84 ? 9.086 -8.632 -28.523 1.00 85.94 84 GLY A CA 1
ATOM 632 C C . GLY A 1 84 ? 8.231 -7.357 -28.523 1.00 85.94 84 GLY A C 1
ATOM 633 O O . GLY A 1 84 ? 8.748 -6.293 -28.835 1.00 85.94 84 GLY A O 1
ATOM 634 N N . ASP A 1 85 ? 6.974 -7.425 -28.071 1.00 87.06 85 ASP A N 1
ATOM 635 C CA . ASP A 1 85 ? 6.052 -6.272 -28.048 1.00 87.06 85 ASP A CA 1
ATOM 636 C C . ASP A 1 85 ? 6.459 -5.159 -27.064 1.00 87.06 85 ASP A C 1
ATOM 638 O O . ASP A 1 85 ? 6.010 -4.018 -27.171 1.00 87.06 85 ASP A O 1
ATOM 642 N N . ARG A 1 86 ? 7.242 -5.500 -26.032 1.00 86.75 86 ARG A N 1
ATOM 643 C CA . ARG A 1 86 ? 7.625 -4.597 -24.934 1.00 86.75 86 ARG A CA 1
ATOM 644 C C . ARG A 1 86 ? 9.115 -4.735 -24.622 1.00 86.75 86 ARG A C 1
ATOM 646 O O . ARG A 1 86 ? 9.614 -5.864 -24.601 1.00 86.75 86 ARG A O 1
ATOM 653 N N . PRO A 1 87 ? 9.812 -3.622 -24.328 1.00 92.19 87 PRO A N 1
ATOM 654 C CA . PRO A 1 87 ? 11.228 -3.657 -23.998 1.00 92.19 87 PRO A CA 1
ATOM 655 C C . PRO A 1 87 ? 11.458 -4.407 -22.684 1.00 92.19 87 PRO A C 1
ATOM 657 O O . PRO A 1 87 ? 10.743 -4.218 -21.696 1.00 92.19 87 PRO A O 1
ATOM 660 N N . VAL A 1 88 ? 12.474 -5.267 -22.680 1.00 94.25 88 VAL A N 1
ATOM 661 C CA . VAL A 1 88 ? 12.938 -5.977 -21.486 1.00 94.25 88 VAL A CA 1
ATOM 662 C C . VAL A 1 88 ? 14.105 -5.210 -20.883 1.00 94.25 88 VAL A C 1
ATOM 664 O O . VAL A 1 88 ? 15.015 -4.797 -21.597 1.00 94.25 88 VAL A O 1
ATOM 667 N N . TYR A 1 89 ? 14.108 -5.046 -19.564 1.00 94.31 89 TYR A N 1
ATOM 668 C CA . TYR A 1 89 ? 15.178 -4.367 -18.841 1.00 94.31 89 TYR A CA 1
ATOM 669 C C . TYR A 1 89 ? 15.775 -5.292 -17.783 1.00 94.31 89 TYR A C 1
ATOM 671 O O . TYR A 1 89 ? 15.048 -6.042 -17.133 1.00 94.31 89 TYR A O 1
ATOM 679 N N . CYS A 1 90 ? 17.092 -5.210 -17.580 1.00 93.75 90 CYS A N 1
ATOM 680 C CA . CYS A 1 90 ? 17.728 -5.819 -16.414 1.00 93.75 90 CYS A CA 1
ATOM 681 C C . CYS A 1 90 ? 17.246 -5.126 -15.131 1.00 93.75 90 CYS A C 1
ATOM 683 O O . CYS A 1 90 ? 16.761 -3.993 -15.183 1.00 93.75 90 CYS A O 1
ATOM 685 N N . SER A 1 91 ? 17.409 -5.775 -13.977 1.00 89.62 91 SER A N 1
ATOM 686 C CA . SER A 1 91 ? 16.903 -5.272 -12.695 1.00 89.62 91 SER A CA 1
ATOM 687 C C . SER A 1 91 ? 17.282 -3.808 -12.454 1.00 89.62 91 SER A C 1
ATOM 689 O O . SER A 1 91 ? 16.402 -2.983 -12.226 1.00 89.62 91 SER A O 1
ATOM 691 N N . SER A 1 92 ? 18.560 -3.443 -12.609 1.00 91.62 92 SER A N 1
ATOM 692 C CA . SER A 1 92 ? 19.034 -2.065 -12.406 1.00 91.62 92 SER A CA 1
ATOM 693 C C . SER A 1 92 ? 18.380 -1.059 -13.360 1.00 91.62 92 SER A C 1
ATOM 695 O O . SER A 1 92 ? 17.867 -0.032 -12.914 1.00 91.62 92 SER A O 1
ATOM 697 N N . CYS A 1 93 ? 18.319 -1.368 -14.657 1.00 92.81 93 CYS A N 1
ATOM 698 C CA . CYS A 1 93 ? 17.674 -0.503 -15.645 1.00 92.81 93 CYS A CA 1
ATOM 699 C C . CYS A 1 93 ? 16.161 -0.400 -15.416 1.00 92.81 93 CYS A C 1
ATOM 701 O O . CYS A 1 93 ? 15.608 0.679 -15.588 1.00 92.81 93 CYS A O 1
ATOM 703 N N . PHE A 1 94 ? 15.508 -1.478 -14.969 1.00 91.31 94 PHE A N 1
ATOM 704 C CA . PHE A 1 94 ? 14.082 -1.491 -14.642 1.00 91.31 94 PHE A CA 1
ATOM 705 C C . PHE A 1 94 ? 13.751 -0.579 -13.455 1.00 91.31 94 PHE A C 1
ATOM 707 O O . PHE A 1 94 ? 12.711 0.079 -13.461 1.00 91.31 94 PHE A O 1
ATOM 714 N N . HIS A 1 95 ? 14.627 -0.509 -12.443 1.00 87.38 95 HIS A N 1
ATOM 715 C CA . HIS A 1 95 ? 14.456 0.429 -11.331 1.00 87.38 95 HIS A CA 1
ATOM 716 C C . HIS A 1 95 ? 14.468 1.875 -11.801 1.00 87.38 95 HIS A C 1
ATOM 718 O O . HIS A 1 95 ? 13.579 2.626 -11.406 1.00 87.38 95 HIS A O 1
ATOM 724 N N . VAL A 1 96 ? 15.419 2.223 -12.667 1.00 87.44 96 VAL A N 1
ATOM 725 C CA . VAL A 1 96 ? 15.505 3.571 -13.228 1.00 87.44 96 VAL A CA 1
ATOM 726 C C . VAL A 1 96 ? 14.305 3.849 -14.132 1.00 87.44 96 VAL A C 1
ATOM 728 O O . VAL A 1 96 ? 13.631 4.850 -13.924 1.00 87.44 96 VAL A O 1
ATOM 731 N N . GLU A 1 97 ? 13.969 2.936 -15.047 1.00 85.38 97 GLU A N 1
ATOM 732 C CA . GLU A 1 97 ? 12.858 3.109 -15.989 1.00 85.38 97 GLU A CA 1
ATOM 733 C C . GLU A 1 97 ? 11.526 3.313 -15.265 1.00 85.38 97 GLU A C 1
ATOM 735 O O . GLU A 1 97 ? 10.773 4.220 -15.595 1.00 85.38 97 GLU A O 1
ATOM 740 N N . ARG A 1 98 ? 11.246 2.533 -14.215 1.00 82.25 98 ARG A N 1
ATOM 741 C CA . ARG A 1 98 ? 10.033 2.693 -13.396 1.00 82.25 98 ARG A CA 1
ATOM 742 C C . ARG A 1 98 ? 9.990 4.024 -12.641 1.00 82.25 98 ARG A C 1
ATOM 744 O O . ARG A 1 98 ? 8.905 4.475 -12.292 1.00 82.25 98 ARG A O 1
ATOM 751 N N . THR A 1 99 ? 11.140 4.618 -12.330 1.00 76.38 99 THR A N 1
ATOM 752 C CA . THR A 1 99 ? 11.192 5.937 -11.679 1.00 76.38 99 THR A CA 1
ATOM 753 C C . THR A 1 99 ? 11.122 7.094 -12.671 1.00 76.38 99 THR A C 1
ATOM 755 O O . THR A 1 99 ? 10.608 8.148 -12.314 1.00 76.38 99 THR A O 1
ATOM 758 N N . THR A 1 100 ? 11.611 6.910 -13.902 1.00 71.25 100 THR A N 1
ATOM 759 C CA . THR A 1 100 ? 11.642 7.950 -14.944 1.00 71.25 100 THR A CA 1
ATOM 760 C C . THR A 1 100 ? 10.406 7.950 -15.834 1.00 71.25 100 THR A C 1
ATOM 762 O O . THR A 1 100 ? 10.045 8.997 -16.365 1.00 71.25 100 THR A O 1
ATOM 765 N N . SER A 1 101 ? 9.739 6.805 -15.999 1.00 63.12 101 SER A N 1
ATOM 766 C CA . SER A 1 101 ? 8.468 6.731 -16.715 1.00 63.12 101 SER A CA 1
ATOM 767 C C . SER A 1 101 ? 7.379 7.412 -15.890 1.00 63.12 101 SER A C 1
ATOM 769 O O . SER A 1 101 ? 6.816 6.868 -14.939 1.00 63.12 101 SER A O 1
ATOM 771 N N . ILE A 1 102 ? 7.116 8.659 -16.277 1.00 57.44 102 ILE A N 1
ATOM 772 C CA . ILE A 1 102 ? 5.921 9.416 -15.929 1.00 57.44 102 ILE A CA 1
ATOM 773 C C . ILE A 1 102 ? 4.717 8.486 -16.102 1.00 57.44 102 ILE A C 1
ATOM 775 O O . ILE A 1 102 ? 4.632 7.728 -17.066 1.00 57.44 102 ILE A O 1
ATOM 779 N N . ALA A 1 103 ? 3.862 8.525 -15.085 1.00 55.56 103 ALA A N 1
ATOM 780 C CA . ALA A 1 103 ? 2.760 7.633 -14.776 1.00 55.56 103 ALA A CA 1
ATOM 781 C C . ALA A 1 103 ? 2.008 7.028 -15.992 1.00 55.56 103 ALA A C 1
ATOM 783 O O . ALA A 1 103 ? 1.917 7.653 -17.047 1.00 55.56 103 ALA A O 1
ATOM 784 N N . PRO A 1 104 ? 1.420 5.819 -15.844 1.00 54.50 104 PRO A N 1
ATOM 785 C CA . PRO A 1 104 ? 0.658 5.139 -16.902 1.00 54.50 104 PRO A CA 1
ATOM 786 C C . PRO A 1 104 ? -0.312 6.086 -17.614 1.00 54.50 104 PRO A C 1
ATOM 788 O O . PRO A 1 104 ? -0.827 6.998 -16.987 1.00 54.50 104 PRO A O 1
ATOM 791 N N . SER A 1 105 ? -0.623 5.849 -18.889 1.00 53.28 105 SER A N 1
ATOM 792 C CA . SER A 1 105 ? -1.427 6.751 -19.739 1.00 53.28 105 SER A CA 1
ATOM 793 C C . SER A 1 105 ? -2.769 7.229 -19.149 1.00 53.28 105 SER A C 1
ATOM 795 O O . SER A 1 105 ? -3.282 8.256 -19.578 1.00 53.28 105 SER A O 1
ATOM 797 N N . TRP A 1 106 ? -3.322 6.556 -18.131 1.00 54.62 106 TRP A N 1
ATOM 798 C CA . TRP A 1 106 ? -4.487 7.038 -17.372 1.00 54.62 106 TRP A CA 1
ATOM 799 C C . TRP A 1 106 ? -4.195 8.217 -16.423 1.00 54.62 106 TRP A C 1
ATOM 801 O O . TRP A 1 106 ? -5.116 8.917 -16.010 1.00 54.62 106 TRP A O 1
ATOM 811 N N . ALA A 1 107 ? -2.935 8.432 -16.062 1.00 54.97 107 ALA A N 1
ATOM 812 C CA . ALA A 1 107 ? -2.445 9.459 -15.148 1.00 54.97 107 ALA A CA 1
ATOM 813 C C . ALA A 1 107 ? -1.851 10.681 -15.874 1.00 54.97 107 ALA A C 1
ATOM 815 O O . ALA A 1 107 ? -1.519 11.669 -15.227 1.00 54.97 107 ALA A O 1
ATOM 816 N N . ALA A 1 108 ? -1.769 10.649 -17.208 1.00 53.78 108 ALA A N 1
ATOM 817 C CA . ALA A 1 108 ? -1.325 11.764 -18.047 1.00 53.78 108 ALA A CA 1
ATOM 818 C C . ALA A 1 108 ? -2.464 12.735 -18.420 1.00 53.78 108 ALA A C 1
ATOM 820 O O . ALA A 1 108 ? -2.400 13.403 -19.448 1.00 53.78 108 ALA A O 1
ATOM 821 N N . VAL A 1 109 ? -3.518 12.827 -17.605 1.00 57.19 109 VAL A N 1
ATOM 822 C CA . VAL A 1 109 ? -4.431 13.972 -17.682 1.00 57.19 109 VAL A CA 1
ATOM 823 C C . VAL A 1 109 ? -3.841 15.087 -16.819 1.00 57.19 109 VAL A C 1
ATOM 825 O O . VAL A 1 109 ? -3.835 14.939 -15.593 1.00 57.19 109 VAL A O 1
ATOM 828 N N . PRO A 1 110 ? -3.318 16.186 -17.403 1.00 55.22 110 PRO A N 1
ATOM 829 C CA . PRO A 1 110 ? -2.887 17.325 -16.604 1.00 55.22 110 PRO A CA 1
ATOM 830 C C . PRO A 1 110 ? -4.066 17.771 -15.737 1.00 55.22 110 PRO A C 1
ATOM 832 O O . PRO A 1 110 ? -5.215 17.768 -16.186 1.00 55.22 110 PRO A O 1
ATOM 835 N N . SER A 1 111 ? -3.799 18.118 -14.475 1.00 54.34 111 SER A N 1
ATOM 836 C CA . SER A 1 111 ? -4.841 18.531 -13.521 1.00 54.34 111 SER A CA 1
ATOM 837 C C . SER A 1 111 ? -5.735 19.643 -14.087 1.00 54.34 111 SER A C 1
ATOM 839 O O . SER A 1 111 ? -6.912 19.709 -13.756 1.00 54.34 111 SER A O 1
ATOM 841 N N . SER A 1 112 ? -5.189 20.452 -14.997 1.00 53.16 112 SER A N 1
ATOM 842 C CA . SER A 1 112 ? -5.843 21.522 -15.751 1.00 53.16 112 SER A CA 1
ATOM 843 C C . SER A 1 112 ? -6.981 21.055 -16.673 1.00 53.16 112 SER A C 1
ATOM 845 O O . SER A 1 112 ? -7.835 21.856 -17.029 1.00 53.16 112 SER A O 1
ATOM 847 N N . SER A 1 113 ? -7.017 19.778 -17.068 1.00 55.03 113 SER A N 1
ATOM 848 C CA . SER A 1 113 ? -8.074 19.194 -17.914 1.00 55.03 113 SER A CA 1
ATOM 849 C C . SER A 1 113 ? -9.170 18.486 -17.108 1.00 55.03 113 SER A C 1
ATOM 851 O O . SER A 1 113 ? -10.130 17.961 -17.680 1.00 55.03 113 SER A O 1
ATOM 853 N N . ARG A 1 114 ? -9.054 18.446 -15.774 1.00 53.56 114 ARG A N 1
ATOM 854 C CA . ARG A 1 114 ? -10.151 18.050 -14.884 1.00 53.56 114 ARG A CA 1
ATOM 855 C C . ARG A 1 114 ? -10.871 19.331 -14.463 1.00 53.56 114 ARG A C 1
ATOM 857 O O . ARG A 1 114 ? -10.288 20.093 -13.700 1.00 53.56 114 ARG A O 1
ATOM 864 N N . PRO A 1 115 ? -12.109 19.589 -14.914 1.00 54.03 115 PRO A N 1
ATOM 865 C CA . PRO A 1 115 ? -12.843 20.735 -14.412 1.00 54.03 115 PRO A CA 1
ATOM 866 C C . PRO A 1 115 ? -13.028 20.599 -12.904 1.00 54.03 115 PRO A C 1
ATOM 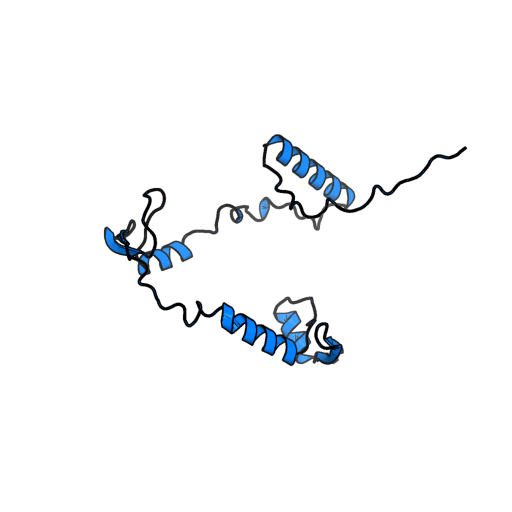868 O O . PRO A 1 115 ? -13.329 19.518 -12.380 1.00 54.03 115 PRO A O 1
ATOM 871 N N . SER A 1 116 ? -12.798 21.716 -12.223 1.00 58.94 116 SER A N 1
ATOM 872 C CA . SER A 1 116 ? -13.056 21.912 -10.806 1.00 58.94 116 SER A CA 1
ATOM 873 C C . SER A 1 116 ? -14.554 21.736 -10.556 1.00 58.94 116 SER A C 1
ATOM 875 O O . SER A 1 116 ? -15.354 22.655 -10.685 1.00 58.94 116 SER A O 1
ATOM 877 N N . TYR A 1 117 ? -14.964 20.519 -10.199 1.00 54.34 117 TYR A N 1
ATOM 878 C CA . TYR A 1 117 ? -16.350 20.223 -9.815 1.00 54.34 117 TYR A CA 1
ATOM 879 C C . TYR A 1 117 ? -16.755 20.941 -8.506 1.00 54.34 117 TYR A C 1
ATOM 881 O O . TYR A 1 117 ? -17.894 20.826 -8.070 1.00 54.34 117 TYR A O 1
ATOM 889 N N . ALA A 1 118 ? -15.824 21.650 -7.857 1.00 56.03 118 ALA A N 1
ATOM 890 C CA . ALA A 1 118 ? -16.069 22.432 -6.651 1.00 56.03 118 ALA A CA 1
ATOM 891 C C . ALA A 1 118 ? -16.599 23.849 -6.943 1.00 56.03 118 ALA A C 1
ATOM 893 O O . ALA A 1 118 ? -17.151 24.466 -6.040 1.00 56.03 118 ALA A O 1
ATOM 894 N N . GLU A 1 119 ? -16.462 24.350 -8.177 1.00 55.44 119 GLU A N 1
ATOM 895 C CA . GLU A 1 119 ? -16.819 25.734 -8.538 1.00 55.44 119 GLU A CA 1
ATOM 896 C C . GLU A 1 119 ? -18.052 25.835 -9.453 1.00 55.44 119 GLU A C 1
ATOM 898 O O . GLU A 1 119 ? -18.560 26.929 -9.679 1.00 55.44 119 GLU A O 1
ATOM 903 N N . LEU A 1 120 ? -18.571 24.707 -9.953 1.00 61.59 120 LEU A N 1
ATOM 904 C CA . LEU A 1 120 ? -19.764 24.678 -10.803 1.00 61.59 120 LEU A CA 1
ATOM 905 C C . LEU A 1 120 ? -21.047 24.521 -9.969 1.00 61.59 120 LEU A C 1
ATOM 907 O O . LEU A 1 120 ? -21.115 23.631 -9.113 1.00 61.59 120 LEU A O 1
ATOM 911 N N . PRO A 1 121 ? -22.105 25.305 -10.248 1.00 75.88 121 PRO A N 1
ATOM 912 C CA . PRO A 1 121 ? -23.431 25.078 -9.691 1.00 75.88 121 PRO A CA 1
ATOM 913 C C . PRO A 1 121 ? -23.897 23.620 -9.897 1.00 75.88 121 PRO A C 1
ATOM 915 O O . PRO A 1 121 ? -23.672 23.045 -10.968 1.00 75.88 121 PRO A O 1
ATOM 918 N N . PRO A 1 122 ? -24.592 23.002 -8.918 1.00 76.69 122 PRO A N 1
ATOM 919 C CA . PRO A 1 122 ? -24.961 21.582 -8.965 1.00 76.69 122 PRO A CA 1
ATOM 920 C C . PRO A 1 122 ? -25.697 21.127 -10.238 1.00 76.69 122 PRO A C 1
ATOM 922 O O . PRO A 1 122 ? -25.537 19.980 -10.661 1.00 76.69 122 PRO A O 1
ATOM 925 N N . GLU A 1 123 ? -26.486 22.007 -10.859 1.00 76.69 123 GLU A N 1
ATOM 926 C CA . GLU A 1 123 ? -27.232 21.733 -12.095 1.00 76.69 123 GLU A CA 1
ATOM 927 C C . GLU A 1 123 ? -26.323 21.635 -13.332 1.00 76.69 123 GLU A C 1
ATOM 929 O O . GLU A 1 123 ? -26.446 20.699 -14.129 1.00 76.69 123 GLU A O 1
ATOM 934 N N . GLU A 1 124 ? -25.338 22.524 -13.464 1.00 75.88 124 GLU A N 1
ATOM 935 C CA . GLU A 1 124 ? -24.362 22.475 -14.562 1.00 75.88 124 GLU A CA 1
ATOM 936 C C . GLU A 1 124 ? -23.476 21.237 -14.449 1.00 75.88 124 GLU A C 1
ATOM 938 O O . GLU A 1 124 ? -23.240 20.523 -15.424 1.00 75.88 124 GLU A O 1
ATOM 943 N N . ALA A 1 125 ? -23.091 20.906 -13.222 1.00 72.56 125 ALA A N 1
ATOM 944 C CA . ALA A 1 125 ? -22.274 19.751 -12.906 1.00 72.56 125 ALA A CA 1
ATOM 945 C C . ALA A 1 125 ? -22.994 18.418 -13.246 1.00 72.56 125 ALA A C 1
ATOM 947 O O . ALA A 1 125 ? -22.383 17.461 -13.741 1.00 72.56 125 ALA A O 1
ATOM 948 N N . ARG A 1 126 ? -24.324 18.357 -13.053 1.00 77.12 126 ARG A N 1
ATOM 949 C CA . ARG A 1 126 ? -25.188 17.246 -13.507 1.00 77.12 126 ARG A CA 1
ATOM 950 C C . ARG A 1 126 ? -25.283 17.175 -15.033 1.00 77.12 126 ARG A C 1
ATOM 952 O O . ARG A 1 126 ? -25.211 16.073 -15.590 1.00 77.12 126 ARG A O 1
ATOM 959 N N . ARG A 1 127 ? -25.433 18.321 -15.706 1.00 81.94 127 ARG A N 1
ATOM 960 C CA . ARG A 1 127 ? -25.498 18.419 -17.175 1.00 81.94 127 ARG A CA 1
ATOM 961 C C . ARG A 1 127 ? -24.189 17.967 -17.823 1.00 81.94 127 ARG A C 1
ATOM 963 O O . ARG A 1 127 ? -24.213 17.138 -18.729 1.00 81.94 127 ARG A O 1
ATOM 970 N N . GLU A 1 128 ? -23.051 18.406 -17.301 1.00 76.56 128 GLU A N 1
ATOM 971 C CA . GLU A 1 128 ? -21.734 18.033 -17.821 1.00 76.56 128 GLU A CA 1
ATOM 972 C C . GLU A 1 128 ? -21.460 16.523 -17.684 1.00 76.56 128 GLU A C 1
ATOM 974 O O . GLU A 1 128 ? -20.970 15.881 -18.618 1.00 76.56 128 GLU A O 1
ATOM 979 N N . ARG A 1 129 ? -21.859 15.903 -16.559 1.00 75.38 129 ARG A N 1
ATOM 980 C CA . ARG A 1 129 ? -21.785 14.437 -16.380 1.00 75.38 129 ARG A CA 1
ATOM 981 C C . ARG A 1 129 ? -22.607 13.680 -17.424 1.00 75.38 129 ARG A C 1
ATOM 983 O O . ARG A 1 129 ? -22.171 12.624 -17.890 1.00 75.38 129 ARG A O 1
ATOM 990 N N . ARG A 1 130 ? -23.786 14.198 -17.782 1.00 80.94 130 ARG A N 1
ATOM 991 C CA . ARG A 1 130 ? -24.647 13.618 -18.824 1.00 80.94 130 ARG A CA 1
ATOM 992 C C . ARG A 1 130 ? -23.980 13.711 -20.196 1.00 80.94 130 ARG A C 1
ATOM 994 O O . ARG A 1 130 ? -23.923 12.699 -20.889 1.00 80.94 130 ARG A O 1
ATOM 1001 N N . ASN A 1 131 ? -23.408 14.868 -20.524 1.00 80.88 131 ASN A N 1
ATOM 1002 C CA . ASN A 1 131 ? -22.718 15.095 -21.795 1.00 80.88 131 ASN A CA 1
ATOM 1003 C C . ASN A 1 131 ? -21.502 14.171 -21.953 1.00 80.88 131 ASN A C 1
ATOM 1005 O O . ASN A 1 131 ? -21.416 13.454 -22.942 1.00 80.88 131 ASN A O 1
ATOM 1009 N N . ARG A 1 132 ? -20.636 14.042 -20.935 1.00 74.25 132 ARG A N 1
ATOM 1010 C CA . ARG A 1 132 ? -19.503 13.090 -20.997 1.00 74.25 132 ARG A CA 1
ATOM 1011 C C . ARG A 1 132 ? -19.934 11.638 -21.159 1.00 74.25 132 ARG A C 1
ATOM 1013 O O . ARG A 1 132 ? -19.231 10.851 -21.792 1.00 74.25 132 ARG A O 1
ATOM 1020 N N . LYS A 1 133 ? -21.053 11.250 -20.533 1.00 78.81 133 LYS A N 1
ATOM 1021 C CA . LYS A 1 133 ? -21.608 9.901 -20.693 1.00 78.81 133 LYS A CA 1
ATOM 1022 C C . LYS A 1 133 ? -22.052 9.681 -22.142 1.00 78.81 133 LYS A C 1
ATOM 1024 O O . LYS A 1 133 ? -21.772 8.608 -22.665 1.00 78.81 133 LYS A O 1
ATOM 1029 N N . ALA A 1 134 ? -22.681 10.678 -22.768 1.00 75.81 134 ALA A N 1
ATOM 1030 C CA . ALA A 1 134 ? -23.070 10.644 -24.178 1.00 75.81 134 ALA A CA 1
ATOM 1031 C C . ALA A 1 134 ? -21.845 10.582 -25.109 1.00 75.81 134 ALA A C 1
ATOM 1033 O O . ALA A 1 134 ? -21.740 9.645 -25.891 1.00 75.81 134 ALA A O 1
ATOM 1034 N N . GLU A 1 135 ? -20.851 11.454 -24.927 1.00 78.38 135 GLU A N 1
ATOM 1035 C CA . GLU A 1 135 ? -19.617 11.452 -25.736 1.00 78.38 135 GLU A CA 1
ATOM 1036 C C . GLU A 1 135 ? -18.848 10.126 -25.654 1.00 78.38 135 GLU A C 1
ATOM 1038 O O . GLU A 1 135 ? -18.237 9.671 -26.618 1.00 78.38 135 GLU A O 1
ATOM 1043 N N . ARG A 1 136 ? -18.842 9.486 -24.478 1.00 70.38 136 ARG A N 1
ATOM 1044 C CA . ARG A 1 136 ? -18.203 8.180 -24.290 1.00 70.38 136 ARG A CA 1
ATOM 1045 C C . ARG A 1 136 ? -18.946 7.069 -25.043 1.00 70.38 136 ARG A C 1
ATOM 1047 O O . ARG A 1 136 ? -18.308 6.141 -25.535 1.00 70.38 136 ARG A O 1
ATOM 1054 N N . ILE A 1 137 ? -20.273 7.162 -25.125 1.00 72.38 137 ILE A N 1
ATOM 1055 C CA . ILE A 1 137 ? -21.095 6.258 -25.938 1.00 72.38 137 ILE A CA 1
ATOM 1056 C C . ILE A 1 137 ? -20.799 6.492 -27.425 1.00 72.38 137 ILE A C 1
ATOM 1058 O O . ILE A 1 137 ? -20.564 5.524 -28.142 1.00 72.38 137 ILE A O 1
ATOM 1062 N N . GLU A 1 138 ? -20.718 7.751 -27.864 1.00 67.69 138 GLU A N 1
ATOM 1063 C CA . GLU A 1 138 ? -20.391 8.127 -29.250 1.00 67.69 138 GLU A CA 1
ATOM 1064 C C . GLU A 1 138 ? -18.986 7.676 -29.676 1.00 67.69 138 GLU A C 1
ATOM 1066 O O . GLU A 1 138 ? -18.810 7.175 -30.784 1.00 67.69 138 GLU A O 1
ATOM 1071 N N . ARG A 1 139 ? -17.991 7.754 -28.780 1.00 75.81 139 ARG A N 1
ATOM 1072 C CA . ARG A 1 139 ? -16.635 7.215 -29.008 1.00 75.81 139 ARG A CA 1
ATOM 1073 C C . ARG A 1 139 ? -16.559 5.683 -29.042 1.00 75.81 139 ARG A C 1
ATOM 1075 O O . ARG A 1 139 ? -15.486 5.139 -29.292 1.00 75.81 139 ARG A O 1
ATOM 1082 N N . GLY A 1 140 ? -17.660 4.974 -28.783 1.00 69.06 140 GLY A N 1
ATOM 1083 C CA . GLY A 1 140 ? -17.699 3.509 -28.797 1.00 69.06 140 GLY A CA 1
ATOM 1084 C C . GLY A 1 140 ? -16.966 2.854 -27.619 1.00 69.06 140 GLY A C 1
ATOM 1085 O O . GLY A 1 140 ? -16.697 1.647 -27.643 1.00 69.06 140 GLY A O 1
ATOM 1086 N N . ASP A 1 141 ? -16.656 3.618 -26.567 1.00 72.88 141 ASP A N 1
ATOM 1087 C CA . ASP A 1 141 ? -15.958 3.122 -25.384 1.00 72.88 141 ASP A CA 1
ATOM 1088 C C . ASP A 1 141 ? -16.885 2.175 -24.608 1.00 72.88 141 ASP A C 1
ATOM 1090 O O . ASP A 1 141 ? -17.729 2.613 -23.819 1.00 72.88 141 ASP A O 1
ATOM 1094 N N . ARG A 1 142 ? -16.720 0.855 -24.797 1.00 59.22 142 ARG A N 1
ATOM 1095 C CA . ARG A 1 142 ? -17.523 -0.176 -24.113 1.00 59.22 142 ARG A CA 1
ATOM 1096 C C . ARG A 1 142 ? -17.588 0.092 -22.606 1.00 59.22 142 ARG A C 1
ATOM 1098 O O . ARG A 1 142 ? -16.620 -0.111 -21.866 1.00 59.22 142 ARG A O 1
ATOM 1105 N N . VAL A 1 143 ? -18.758 0.510 -22.125 1.00 55.84 143 VAL A N 1
ATOM 1106 C CA . VAL A 1 143 ? -19.035 0.615 -20.693 1.00 55.84 143 VAL A CA 1
ATOM 1107 C C . VAL A 1 143 ? -19.163 -0.807 -20.155 1.00 55.84 143 VAL A C 1
ATOM 1109 O O . VAL A 1 143 ? -20.186 -1.460 -20.332 1.00 55.84 143 VAL A O 1
ATOM 1112 N N . ARG A 1 144 ? -18.105 -1.328 -19.521 1.00 53.97 144 ARG A N 1
ATOM 1113 C CA . ARG A 1 144 ? -18.202 -2.579 -18.760 1.00 53.97 144 ARG A CA 1
ATOM 1114 C C . ARG A 1 144 ? -19.107 -2.339 -17.549 1.00 53.97 144 ARG A C 1
ATOM 1116 O O . ARG A 1 144 ? -18.638 -1.878 -16.513 1.00 53.97 144 ARG A O 1
ATOM 1123 N N . TYR A 1 145 ? -20.393 -2.639 -17.679 1.00 43.25 145 TYR A N 1
ATOM 1124 C CA . TYR A 1 145 ? -21.277 -2.788 -16.529 1.00 43.25 145 TYR A CA 1
ATOM 1125 C C . TYR A 1 145 ? -20.981 -4.134 -15.860 1.00 43.25 145 TYR A C 1
ATOM 1127 O O . TYR A 1 145 ? -20.973 -5.178 -16.513 1.00 43.25 145 TYR A O 1
ATOM 1135 N N . ASN A 1 146 ? -20.678 -4.111 -14.561 1.00 46.25 146 ASN A N 1
ATOM 1136 C CA . ASN A 1 146 ? -20.527 -5.327 -13.770 1.00 46.25 146 ASN A CA 1
ATOM 1137 C C . ASN A 1 146 ? -21.907 -5.998 -13.659 1.00 46.25 146 ASN A C 1
ATOM 1139 O O . ASN A 1 146 ? -22.853 -5.385 -13.177 1.00 46.25 146 ASN A O 1
ATOM 1143 N N . ARG A 1 147 ? -22.019 -7.240 -14.135 1.00 47.62 147 ARG A N 1
ATOM 1144 C CA . ARG A 1 147 ? -23.255 -8.002 -14.409 1.00 47.62 147 ARG A CA 1
ATOM 1145 C C . ARG A 1 147 ? -24.093 -8.371 -13.165 1.00 47.62 147 ARG A C 1
ATOM 1147 O O . ARG A 1 147 ? -24.912 -9.273 -13.244 1.00 47.62 147 ARG A O 1
ATOM 1154 N N . ARG A 1 148 ? -23.874 -7.749 -12.003 1.00 50.50 148 ARG A N 1
ATOM 1155 C CA . ARG A 1 148 ? -24.361 -8.247 -10.700 1.00 50.50 148 ARG A CA 1
ATOM 1156 C C . ARG A 1 148 ? -25.619 -7.556 -10.157 1.00 50.50 148 ARG A C 1
ATOM 1158 O O . ARG A 1 148 ? -25.904 -7.662 -8.975 1.00 50.50 148 ARG A O 1
ATOM 1165 N N . SER A 1 149 ? -26.355 -6.838 -10.991 1.00 45.97 149 SER A N 1
ATOM 1166 C CA . SER A 1 149 ? -27.572 -6.126 -10.585 1.00 45.97 149 SER A CA 1
ATOM 1167 C C . SER A 1 149 ? -28.639 -6.298 -11.658 1.00 45.97 149 SER A C 1
ATOM 1169 O O . SER A 1 149 ? -28.957 -5.350 -12.372 1.00 45.97 149 SER A O 1
ATOM 1171 N N . ARG A 1 150 ? -29.090 -7.544 -11.844 1.00 44.91 150 ARG A N 1
ATOM 1172 C CA . ARG A 1 150 ? -30.220 -7.889 -12.719 1.00 44.91 150 ARG A CA 1
ATOM 1173 C C . ARG A 1 150 ? -31.381 -8.563 -11.979 1.00 44.91 150 ARG A C 1
ATOM 1175 O O . ARG A 1 150 ? -32.436 -8.716 -12.568 1.00 44.91 150 ARG A O 1
ATOM 1182 N N . ASP A 1 151 ? -31.224 -8.875 -10.700 1.00 43.94 151 ASP A N 1
ATOM 1183 C CA . ASP A 1 151 ? -32.244 -9.604 -9.952 1.00 43.94 151 ASP A CA 1
ATOM 1184 C C . ASP A 1 151 ? -32.827 -8.680 -8.885 1.00 43.94 151 ASP A C 1
ATOM 1186 O O . ASP A 1 151 ? -32.322 -8.648 -7.766 1.00 43.94 151 ASP A O 1
ATOM 1190 N N . TYR A 1 152 ? -33.800 -7.848 -9.261 1.00 42.97 152 TYR A N 1
ATOM 1191 C CA . TYR A 1 152 ? -34.816 -7.328 -8.341 1.00 42.97 152 TYR A CA 1
ATOM 1192 C C . TYR A 1 152 ? -35.886 -6.556 -9.125 1.00 42.97 152 TYR A C 1
ATOM 1194 O O . TYR A 1 152 ? -35.548 -5.596 -9.817 1.00 42.97 152 TYR A O 1
ATOM 1202 N N . PHE A 1 153 ? -37.141 -6.955 -8.914 1.00 46.06 153 PHE A N 1
ATOM 1203 C CA . PHE A 1 153 ? -38.400 -6.359 -9.379 1.00 46.06 153 PHE A CA 1
ATOM 1204 C C . PHE A 1 153 ? -38.838 -6.668 -10.812 1.00 46.06 153 PHE A C 1
ATOM 1206 O O . PHE A 1 153 ? -38.551 -5.908 -11.725 1.00 46.06 153 PHE A O 1
ATOM 1213 N N . ASP A 1 154 ? -39.594 -7.758 -10.948 1.00 39.22 154 ASP A N 1
ATOM 1214 C CA . ASP A 1 154 ? -40.925 -7.747 -11.574 1.00 39.22 154 ASP A CA 1
ATOM 1215 C C . ASP A 1 154 ? -41.690 -8.970 -11.022 1.00 39.22 154 ASP A C 1
ATOM 1217 O O . ASP A 1 154 ? -41.801 -10.011 -11.667 1.00 39.22 154 ASP A O 1
ATOM 1221 N N . ASP A 1 155 ? -42.118 -8.865 -9.757 1.00 42.78 155 ASP A N 1
ATOM 1222 C CA . ASP A 1 155 ? -43.167 -9.712 -9.183 1.00 42.78 155 ASP A CA 1
ATOM 1223 C C . ASP A 1 155 ? -44.515 -9.125 -9.630 1.00 42.78 155 ASP A C 1
ATOM 1225 O O . ASP A 1 155 ? -44.872 -8.011 -9.245 1.00 42.78 155 ASP A O 1
ATOM 1229 N N . GLU A 1 156 ? -45.188 -9.861 -10.516 1.00 55.78 156 GLU A N 1
ATOM 1230 C CA . GLU A 1 156 ? -46.622 -10.173 -10.458 1.00 55.78 156 GLU A CA 1
ATOM 1231 C C . GLU A 1 156 ? -47.516 -9.106 -9.792 1.00 55.78 156 GLU A C 1
ATOM 1233 O O . GLU A 1 156 ? -47.750 -9.113 -8.585 1.00 55.78 156 GLU A O 1
ATOM 1238 N N . TYR A 1 157 ? -48.074 -8.205 -10.603 1.00 56.56 157 TYR A N 1
ATOM 1239 C CA . TYR A 1 157 ? -49.334 -7.547 -10.264 1.00 56.56 157 TYR A CA 1
ATOM 1240 C C . TYR A 1 157 ? -50.410 -8.136 -11.178 1.00 56.56 157 TYR A C 1
ATOM 1242 O O . TYR A 1 157 ? -50.527 -7.764 -12.344 1.00 56.56 157 TYR A O 1
ATOM 1250 N N . GLU A 1 158 ? -51.111 -9.134 -10.644 1.00 60.62 158 GLU A N 1
ATOM 1251 C CA . GLU A 1 158 ? -52.385 -9.648 -11.149 1.00 60.62 158 GLU A CA 1
ATOM 1252 C C . GLU A 1 158 ? -53.365 -8.476 -11.329 1.00 60.62 158 GLU A C 1
ATOM 1254 O O . GLU A 1 158 ? -53.691 -7.769 -10.374 1.00 60.62 158 GLU A O 1
ATOM 1259 N N . GLU A 1 159 ? -53.820 -8.255 -12.562 1.00 63.66 159 GLU A N 1
ATOM 1260 C CA . GLU A 1 159 ? -55.032 -7.487 -12.842 1.00 63.66 159 GLU A CA 1
ATOM 1261 C C . GLU A 1 159 ? -56.221 -8.446 -12.749 1.00 63.66 159 GLU A C 1
ATOM 1263 O O . GLU A 1 159 ? -56.454 -9.229 -13.669 1.00 63.66 159 GLU A O 1
ATOM 1268 N N . ASP A 1 160 ? -56.980 -8.357 -11.658 1.00 59.62 160 ASP A N 1
ATOM 1269 C CA . ASP A 1 160 ? -58.355 -8.843 -11.602 1.00 59.62 160 ASP A CA 1
ATOM 1270 C C . ASP A 1 160 ? -59.321 -7.665 -11.402 1.00 59.62 160 ASP A C 1
ATOM 1272 O O . ASP A 1 160 ? -59.037 -6.699 -10.689 1.00 59.62 160 ASP A O 1
ATOM 1276 N N . TYR A 1 161 ? -60.430 -7.791 -12.130 1.00 55.12 161 TYR A N 1
ATOM 1277 C CA . TYR A 1 161 ? -61.578 -6.903 -12.339 1.00 55.12 161 TYR A CA 1
ATOM 1278 C C . TYR A 1 161 ? -62.189 -6.238 -11.093 1.00 55.12 161 TYR A C 1
ATOM 1280 O O . TYR A 1 161 ? -62.348 -6.916 -10.053 1.00 55.12 161 TYR A O 1
#

Radius of gyration: 26.3 Å; chains: 1; bounding box: 85×51×53 Å

pLDDT: mean 76.64, std 18.01, range [39.22, 96.94]

Sequence (161 aa):
MDKTLVCRECGASFVFTQGEQEFYQSRGLANPPSRCPKCRAARRAQQAGAATPPAGRPAESRPMYPATCARCGQPTQVPFQPRGDRPVYCSSCFHVERTTSIAPSWAAVPSSSRPSYAELPPEEARRERRNRKAERIERGDRVRYNRRSRDYFDDEYEEDY